Protein AF-A0A3S0VYT3-F1 (afdb_mono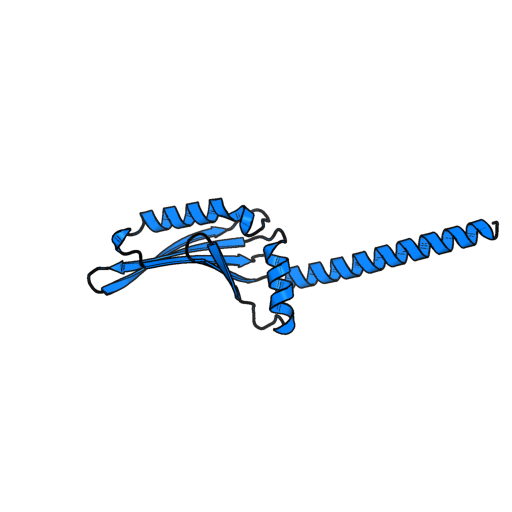mer_lite)

Radius of gyration: 22.94 Å; chains: 1; bounding box: 62×28×70 Å

Secondary structure (DSSP, 8-state):
--HHHHHHHHHHHHHHHHHHHHHHHHHHHHHHHHHHHTT-EEEEEEETTEEEEEEE--TTS-GGGHHHHHHHHHHS-B-EEEEEEEEEE-TTS-EEEEEEEEE-SS-B-TGGGHHHHHHHHHHHHHTS-GGGEEEEEEEEEE--

Sequence (144 aa):
MNRTQKRQQGAVEKRRRKLGANRKAYDAYRERAELWSRGAVLTLRHLGDELDGDWEFGAHVPTHKHEDIAAFATHAPLRWHVTAYCACKADDGTRYIAEQSAECGQAATPNELTDLRNELMQRAHNDVNVRHIWDEYYVMRVMK

Organism: NCBI:txid447567

Foldseek 3Di:
DDPVVVVVVVVVVVVVVVVVVVVVVVVVVLVVLLVFLAFKKWKWFDPDPDIDIDIDTDPVDDPVCRVVSVVCLQPWFFKKKKKKWFWFADPVRDTDIFIFIDTDPTGDHPVVCVVVRVVRNVVSCVVDDPVRGDTIMMMITGHD

Structure (mmCIF, N/CA/C/O backbone):
data_AF-A0A3S0VYT3-F1
#
_entry.id   AF-A0A3S0VYT3-F1
#
loop_
_atom_site.group_PDB
_atom_site.id
_atom_site.type_symbol
_atom_site.label_atom_id
_atom_site.label_alt_id
_atom_site.label_comp_id
_atom_site.label_asym_id
_atom_site.label_entity_id
_atom_site.label_seq_id
_atom_site.pdbx_PDB_ins_code
_atom_site.Cartn_x
_atom_site.Cartn_y
_atom_site.Cartn_z
_atom_site.occupancy
_atom_site.B_iso_or_equiv
_atom_site.auth_seq_id
_atom_site.auth_comp_id
_atom_site.auth_asym_id
_atom_site.auth_atom_id
_atom_site.pdbx_PDB_model_num
ATOM 1 N N . MET A 1 1 ? 38.650 11.852 -44.966 1.00 56.78 1 MET A N 1
ATOM 2 C CA . MET A 1 1 ? 38.262 11.499 -43.578 1.00 56.78 1 MET A CA 1
ATOM 3 C C . MET A 1 1 ? 39.365 10.646 -42.963 1.00 56.78 1 MET A C 1
ATOM 5 O O . MET A 1 1 ? 39.644 9.573 -43.489 1.00 56.78 1 MET A O 1
ATOM 9 N N . ASN A 1 2 ? 40.057 11.144 -41.935 1.00 70.44 2 ASN A N 1
ATOM 10 C CA . ASN A 1 2 ? 41.299 10.533 -41.448 1.00 70.44 2 ASN A CA 1
ATOM 11 C C . ASN A 1 2 ? 41.017 9.263 -40.607 1.00 70.44 2 ASN A C 1
ATOM 13 O O . ASN A 1 2 ? 40.014 9.203 -39.890 1.00 70.44 2 ASN A O 1
ATOM 17 N N . ARG A 1 3 ? 41.879 8.234 -40.679 1.00 64.19 3 ARG A N 1
ATOM 18 C CA . ARG A 1 3 ? 41.679 6.919 -40.012 1.00 64.19 3 ARG A CA 1
ATOM 19 C C . ARG A 1 3 ? 41.439 7.052 -38.502 1.00 64.19 3 ARG A C 1
ATOM 21 O O . ARG A 1 3 ? 40.650 6.300 -37.928 1.00 64.19 3 ARG A O 1
ATOM 28 N N . THR A 1 4 ? 42.072 8.038 -37.876 1.00 59.91 4 THR A N 1
ATOM 29 C CA . THR A 1 4 ? 41.962 8.350 -36.445 1.00 59.91 4 THR A CA 1
ATOM 30 C C . THR A 1 4 ? 40.575 8.887 -36.072 1.00 59.91 4 THR A C 1
ATOM 32 O O . THR A 1 4 ? 40.013 8.479 -35.058 1.00 59.91 4 THR A O 1
ATOM 35 N N . GLN A 1 5 ? 39.964 9.708 -36.935 1.00 59.75 5 GLN A N 1
ATOM 36 C CA . GLN A 1 5 ? 38.611 10.250 -36.738 1.00 59.75 5 GLN A CA 1
ATOM 37 C C . GLN A 1 5 ? 37.535 9.160 -36.881 1.00 59.75 5 GLN A C 1
ATOM 39 O O . GLN A 1 5 ? 36.617 9.102 -36.066 1.00 59.75 5 GLN A O 1
ATOM 44 N N . LYS A 1 6 ? 37.684 8.227 -37.838 1.00 66.69 6 LYS A N 1
ATOM 45 C CA . LYS A 1 6 ? 36.787 7.057 -37.971 1.00 66.69 6 LYS A CA 1
ATOM 46 C C . LYS A 1 6 ? 36.827 6.139 -36.742 1.00 66.69 6 LYS A C 1
ATOM 48 O O . LYS A 1 6 ? 35.789 5.647 -36.308 1.00 66.69 6 LYS A O 1
ATOM 53 N N . ARG A 1 7 ? 38.011 5.919 -36.154 1.00 61.50 7 ARG A N 1
ATOM 54 C CA . ARG A 1 7 ? 38.156 5.116 -34.923 1.00 61.50 7 ARG A CA 1
ATOM 55 C C . ARG A 1 7 ? 37.530 5.798 -33.705 1.00 61.50 7 ARG A C 1
ATOM 57 O O . ARG A 1 7 ? 36.862 5.125 -32.924 1.00 61.50 7 ARG A O 1
ATOM 64 N N . GLN A 1 8 ? 37.699 7.113 -33.560 1.00 56.69 8 GLN A N 1
ATOM 65 C CA . GLN A 1 8 ? 37.073 7.872 -32.473 1.00 56.69 8 GLN A CA 1
ATOM 66 C C . GLN A 1 8 ? 35.542 7.899 -32.593 1.00 56.69 8 GLN A C 1
ATOM 68 O O . GLN A 1 8 ? 34.860 7.636 -31.606 1.00 56.69 8 GLN A O 1
ATOM 73 N N . GLN A 1 9 ? 34.993 8.109 -33.794 1.00 64.81 9 GLN A N 1
ATOM 74 C CA . GLN A 1 9 ? 33.543 8.050 -34.021 1.00 64.81 9 GLN A CA 1
ATOM 75 C C . GLN A 1 9 ? 32.965 6.663 -33.711 1.00 64.81 9 GLN A C 1
ATOM 77 O O . GLN A 1 9 ? 31.997 6.565 -32.961 1.00 64.81 9 GLN A O 1
ATOM 82 N N . GLY A 1 10 ? 33.615 5.583 -34.161 1.00 65.62 10 GLY A N 1
ATOM 83 C CA . GLY A 1 10 ? 33.179 4.219 -33.842 1.00 65.62 10 GLY A CA 1
ATOM 84 C C . GLY A 1 10 ? 33.240 3.883 -32.343 1.00 65.62 10 GLY A C 1
ATOM 85 O O . GLY A 1 10 ? 32.403 3.134 -31.841 1.00 65.62 10 GLY A O 1
ATOM 86 N N . ALA A 1 11 ? 34.193 4.448 -31.595 1.00 64.69 11 ALA A N 1
ATOM 87 C CA . ALA A 1 11 ? 34.266 4.284 -30.141 1.00 64.69 11 ALA A CA 1
ATOM 88 C C . ALA A 1 11 ? 33.151 5.054 -29.410 1.00 64.69 11 ALA A C 1
ATOM 90 O O . ALA A 1 11 ? 32.554 4.528 -28.467 1.00 64.69 11 ALA A O 1
ATOM 91 N N . VAL A 1 12 ? 32.834 6.270 -29.863 1.00 64.75 12 VAL A N 1
ATOM 92 C CA . VAL A 1 12 ? 31.735 7.087 -29.324 1.00 64.75 12 VAL A CA 1
ATOM 93 C C . VAL A 1 12 ? 30.378 6.449 -29.627 1.00 64.75 12 VAL A C 1
ATOM 95 O O . VAL A 1 12 ? 29.543 6.351 -28.730 1.00 64.75 12 VAL A O 1
ATOM 98 N N . GLU A 1 13 ? 30.166 5.934 -30.838 1.00 66.06 13 GLU A N 1
ATOM 99 C CA . GLU A 1 13 ? 28.951 5.197 -31.200 1.00 66.06 13 GLU A CA 1
ATOM 100 C C . GLU A 1 13 ? 28.789 3.911 -30.388 1.00 66.06 13 GLU A C 1
ATOM 102 O O . GLU A 1 13 ? 27.696 3.638 -29.898 1.00 66.06 13 GLU A O 1
ATOM 107 N N . LYS A 1 14 ? 29.865 3.144 -30.165 1.00 67.25 14 LYS A N 1
ATOM 108 C CA . LYS A 1 14 ? 29.826 1.960 -29.289 1.00 67.25 14 LYS A CA 1
ATOM 109 C C . LYS A 1 14 ? 29.491 2.326 -27.841 1.00 67.25 14 LYS A C 1
ATOM 111 O O . LYS A 1 14 ? 28.680 1.637 -27.226 1.00 67.25 14 LYS A O 1
ATOM 116 N N . ARG A 1 15 ? 30.054 3.415 -27.300 1.00 56.69 15 ARG A N 1
ATOM 117 C CA . ARG A 1 15 ? 29.712 3.914 -25.953 1.00 56.69 15 ARG A CA 1
ATOM 118 C C . ARG A 1 15 ? 28.258 4.381 -25.873 1.00 56.69 15 ARG A C 1
ATOM 120 O O . ARG A 1 15 ? 27.565 3.991 -24.940 1.00 56.69 15 ARG A O 1
ATOM 127 N N . ARG A 1 16 ? 27.766 5.127 -26.868 1.00 57.62 16 ARG A N 1
ATOM 128 C CA . ARG A 1 16 ? 26.354 5.543 -26.959 1.00 57.62 16 ARG A CA 1
ATOM 129 C C . ARG A 1 16 ? 25.407 4.353 -27.100 1.00 57.62 16 ARG A C 1
ATOM 131 O O . ARG A 1 16 ? 24.384 4.335 -26.434 1.00 57.62 16 ARG A O 1
ATOM 138 N N . ARG A 1 17 ? 25.762 3.334 -27.890 1.00 59.91 17 ARG A N 1
ATOM 139 C CA . ARG A 1 17 ? 24.994 2.082 -27.996 1.00 59.91 17 ARG A CA 1
ATOM 140 C C . ARG A 1 17 ? 24.992 1.298 -26.689 1.00 59.91 17 ARG A C 1
ATOM 142 O O . ARG A 1 17 ? 23.945 0.790 -26.323 1.00 59.91 17 ARG A O 1
ATOM 149 N N . LYS A 1 18 ? 26.112 1.230 -25.960 1.00 58.12 18 LYS A N 1
ATOM 150 C CA . LYS A 1 18 ? 26.184 0.555 -24.652 1.00 58.12 18 LYS A CA 1
ATOM 151 C C . LYS A 1 18 ? 25.362 1.290 -23.587 1.00 58.12 18 LYS A C 1
ATOM 153 O O . LYS A 1 18 ? 24.603 0.651 -22.872 1.00 58.12 18 LYS A O 1
ATOM 158 N N . LEU A 1 19 ? 25.458 2.620 -23.524 1.00 53.91 19 LEU A N 1
ATOM 159 C CA . LEU A 1 19 ? 24.647 3.455 -22.626 1.00 53.91 19 LEU A CA 1
ATOM 160 C C . LEU A 1 19 ? 23.158 3.406 -22.993 1.00 53.91 19 LEU A C 1
ATOM 162 O O . LEU A 1 19 ? 22.316 3.267 -22.114 1.00 53.91 19 LEU A O 1
ATOM 166 N N . GLY A 1 20 ? 22.834 3.451 -24.286 1.00 60.12 20 GLY A N 1
ATOM 167 C CA . GLY A 1 20 ? 21.470 3.317 -24.793 1.00 60.12 20 GLY A CA 1
ATOM 168 C C . GLY A 1 20 ? 20.884 1.920 -24.585 1.00 60.12 20 GLY A C 1
ATOM 169 O O . GLY A 1 20 ? 19.709 1.809 -24.272 1.00 60.12 20 GLY A O 1
ATOM 170 N N . ALA A 1 21 ? 21.689 0.860 -24.692 1.00 62.47 21 ALA A N 1
ATOM 171 C CA . ALA A 1 21 ? 21.269 -0.507 -24.387 1.00 62.47 21 ALA A CA 1
ATOM 172 C C . ALA A 1 21 ? 20.999 -0.693 -22.889 1.00 62.47 21 ALA A C 1
ATOM 174 O O . ALA A 1 21 ? 20.012 -1.327 -22.533 1.00 62.47 21 ALA A O 1
ATOM 175 N N . ASN A 1 22 ? 21.822 -0.089 -22.025 1.00 72.12 22 ASN A N 1
ATOM 176 C CA . ASN A 1 22 ? 21.619 -0.138 -20.577 1.00 72.12 22 ASN A CA 1
ATOM 177 C C . ASN A 1 22 ? 20.393 0.682 -20.151 1.00 72.12 22 ASN A C 1
ATOM 179 O O . ASN A 1 22 ? 19.601 0.230 -19.334 1.00 72.12 22 ASN A O 1
ATOM 183 N N . ARG A 1 23 ? 20.188 1.850 -20.773 1.00 77.25 23 ARG A N 1
ATOM 184 C CA . ARG A 1 23 ? 18.987 2.665 -20.573 1.00 77.25 23 ARG A CA 1
ATOM 185 C C . ARG A 1 23 ? 17.732 1.957 -21.074 1.00 77.25 23 ARG A C 1
ATOM 187 O O . ARG A 1 23 ? 16.781 1.850 -20.327 1.00 77.25 23 ARG A O 1
ATOM 194 N N . LYS A 1 24 ? 17.753 1.384 -22.280 1.00 81.31 24 LYS A N 1
ATOM 195 C CA . LYS A 1 24 ? 16.619 0.625 -22.826 1.00 81.31 24 LYS A CA 1
ATOM 196 C C . LYS A 1 24 ? 16.275 -0.597 -21.970 1.00 81.31 24 LYS A C 1
ATOM 198 O O . LYS A 1 24 ? 15.104 -0.914 -21.813 1.00 81.31 24 LYS A O 1
ATOM 203 N N . ALA A 1 25 ? 17.282 -1.286 -21.430 1.00 80.75 25 ALA A N 1
ATOM 204 C CA . ALA A 1 25 ? 17.069 -2.402 -20.512 1.00 80.75 25 ALA A CA 1
ATOM 205 C C . ALA A 1 25 ? 16.462 -1.936 -19.180 1.00 80.75 25 ALA A C 1
ATOM 207 O O . ALA A 1 25 ? 15.540 -2.575 -18.684 1.00 80.75 25 ALA A O 1
ATOM 208 N N . TYR A 1 26 ? 16.939 -0.812 -18.641 1.00 82.06 26 TYR A N 1
ATOM 209 C CA . TYR A 1 26 ? 16.389 -0.205 -17.432 1.00 82.06 26 TYR A CA 1
ATOM 210 C C . TYR A 1 26 ? 14.957 0.303 -17.634 1.00 82.06 26 TYR A C 1
ATOM 212 O O . TYR A 1 26 ? 14.094 0.024 -16.812 1.00 82.06 26 TYR A O 1
ATOM 220 N N . ASP A 1 27 ? 14.680 0.975 -18.749 1.00 86.94 27 ASP A N 1
ATOM 221 C CA . ASP A 1 27 ? 13.344 1.459 -19.099 1.00 86.94 27 ASP A CA 1
ATOM 222 C C . ASP A 1 27 ? 12.373 0.276 -19.251 1.00 86.94 27 ASP A C 1
ATOM 224 O O . ASP A 1 27 ? 11.281 0.300 -18.695 1.00 86.94 27 ASP A O 1
ATOM 228 N N . ALA A 1 28 ? 12.800 -0.809 -19.911 1.00 86.75 28 ALA A N 1
ATOM 229 C CA . ALA A 1 28 ? 12.001 -2.028 -20.034 1.00 86.75 28 ALA A CA 1
ATOM 230 C C . ALA A 1 28 ? 11.790 -2.750 -18.691 1.00 86.75 28 ALA A C 1
ATOM 232 O O . ALA A 1 28 ? 10.754 -3.382 -18.490 1.00 86.75 28 ALA A O 1
ATOM 233 N N . TYR A 1 29 ? 12.768 -2.694 -17.782 1.00 87.00 29 TYR A N 1
ATOM 234 C CA . TYR A 1 29 ? 12.605 -3.181 -16.413 1.00 87.00 29 TYR A CA 1
ATOM 235 C C . TYR A 1 29 ? 11.566 -2.344 -15.668 1.00 87.00 29 TYR A C 1
ATOM 237 O O . TYR A 1 29 ? 10.617 -2.902 -15.129 1.00 87.00 29 TYR A O 1
ATOM 245 N N . ARG A 1 30 ? 11.715 -1.017 -15.699 1.00 88.81 30 ARG A N 1
ATOM 246 C CA . ARG A 1 30 ? 10.817 -0.071 -15.042 1.00 88.81 30 ARG A CA 1
ATOM 247 C C . ARG A 1 30 ? 9.382 -0.231 -15.534 1.00 88.81 30 ARG A C 1
ATOM 249 O O . ARG A 1 30 ? 8.488 -0.360 -14.714 1.00 88.81 30 ARG A O 1
ATOM 256 N N . GLU A 1 31 ? 9.169 -0.293 -16.845 1.00 91.31 31 GLU A N 1
ATOM 257 C CA . GLU A 1 31 ? 7.838 -0.463 -17.442 1.00 91.31 31 GLU A CA 1
ATOM 258 C C . GLU A 1 31 ? 7.162 -1.762 -16.975 1.00 91.31 31 GLU A C 1
ATOM 260 O O . GLU A 1 31 ? 5.979 -1.775 -16.638 1.00 91.31 31 GLU A O 1
ATOM 265 N N . ARG A 1 32 ? 7.918 -2.866 -16.889 1.00 91.75 32 ARG A N 1
ATOM 266 C CA . ARG A 1 32 ? 7.394 -4.130 -16.343 1.00 91.75 32 ARG A CA 1
ATOM 267 C C . ARG A 1 32 ? 7.136 -4.047 -14.848 1.00 91.75 32 ARG A C 1
ATOM 269 O O . ARG A 1 32 ? 6.149 -4.608 -14.388 1.00 91.75 32 ARG A O 1
ATOM 276 N N . ALA A 1 33 ? 8.014 -3.383 -14.105 1.00 91.75 33 ALA A N 1
ATOM 277 C CA . ALA A 1 33 ? 7.867 -3.235 -12.670 1.00 91.75 33 ALA A CA 1
ATOM 278 C C . ALA A 1 33 ? 6.644 -2.378 -12.320 1.00 91.75 33 ALA A C 1
ATOM 280 O O . ALA A 1 33 ? 5.886 -2.758 -11.439 1.00 91.75 33 ALA A O 1
ATOM 281 N N . GLU A 1 34 ? 6.392 -1.301 -13.069 1.00 93.12 34 GLU A N 1
ATOM 282 C CA . GLU A 1 34 ? 5.169 -0.493 -12.978 1.00 93.12 34 GLU A CA 1
ATOM 283 C C . GLU A 1 34 ? 3.920 -1.303 -13.362 1.00 93.12 34 GLU A C 1
ATOM 285 O O . GLU A 1 34 ? 2.877 -1.200 -12.717 1.00 93.12 34 GLU A O 1
ATOM 290 N N . LEU A 1 35 ? 4.011 -2.149 -14.393 1.00 93.62 35 LEU A N 1
ATOM 291 C CA . LEU A 1 35 ? 2.903 -3.021 -14.783 1.00 93.62 35 LEU A CA 1
ATOM 292 C C . LEU A 1 35 ? 2.567 -4.046 -13.691 1.00 93.62 35 LEU A C 1
ATOM 294 O O . LEU A 1 35 ? 1.392 -4.252 -13.400 1.00 93.62 35 LEU A O 1
ATOM 298 N N . TRP A 1 36 ? 3.578 -4.698 -13.117 1.00 94.88 36 TRP A N 1
ATOM 299 C CA . TRP A 1 36 ? 3.403 -5.739 -12.101 1.00 94.88 36 TRP A CA 1
ATOM 300 C C . TRP A 1 36 ? 3.119 -5.187 -10.706 1.00 94.88 36 TRP A C 1
ATOM 302 O O . TRP A 1 36 ? 2.488 -5.876 -9.910 1.00 94.88 36 TRP A O 1
ATOM 312 N N . SER A 1 37 ? 3.545 -3.959 -10.402 1.00 94.75 37 SER A N 1
ATOM 313 C CA . SER A 1 37 ? 3.171 -3.298 -9.152 1.00 94.75 37 SER A CA 1
ATOM 314 C C . SER A 1 37 ? 1.706 -2.880 -9.155 1.00 94.75 37 SER A C 1
ATOM 316 O O . SER A 1 37 ? 1.121 -2.720 -8.092 1.00 94.75 37 SER A O 1
ATOM 318 N N . ARG A 1 38 ? 1.075 -2.726 -10.323 1.00 94.62 38 ARG A N 1
ATOM 319 C CA . ARG A 1 38 ? -0.323 -2.313 -10.421 1.00 94.62 38 ARG A CA 1
ATOM 320 C C . ARG A 1 38 ? -1.259 -3.278 -9.690 1.00 94.62 38 ARG A C 1
ATOM 322 O O . ARG A 1 38 ? -1.371 -4.451 -10.039 1.00 94.62 38 ARG A O 1
ATOM 329 N N . GLY A 1 39 ? -2.002 -2.750 -8.722 1.00 94.62 39 GLY A N 1
ATOM 330 C CA . GLY A 1 39 ? -2.904 -3.528 -7.879 1.00 94.62 39 GLY A CA 1
ATOM 331 C C . GLY A 1 39 ? -2.203 -4.337 -6.789 1.00 94.62 39 GLY A C 1
ATOM 332 O O . GLY A 1 39 ? -2.907 -4.990 -6.021 1.00 94.62 39 GLY A O 1
ATOM 333 N N . ALA A 1 40 ? -0.869 -4.285 -6.694 1.00 96.81 40 ALA A N 1
ATOM 334 C CA . ALA A 1 40 ? -0.147 -4.822 -5.551 1.00 96.81 40 ALA A CA 1
ATOM 335 C C . ALA A 1 40 ? -0.575 -4.084 -4.279 1.00 96.81 40 ALA A C 1
ATOM 337 O O . ALA A 1 40 ? -0.906 -2.890 -4.308 1.00 96.81 40 ALA A O 1
ATOM 338 N N . VAL A 1 41 ? -0.599 -4.824 -3.180 1.00 97.88 41 VAL A N 1
ATOM 339 C CA . VAL A 1 41 ? -1.074 -4.354 -1.886 1.00 97.88 41 VAL A CA 1
ATOM 340 C C . VAL A 1 41 ? 0.070 -4.446 -0.892 1.00 97.88 41 VAL A C 1
ATOM 342 O O . VAL A 1 41 ? 0.693 -5.491 -0.764 1.00 97.88 41 VAL A O 1
ATOM 345 N N . LEU A 1 42 ? 0.329 -3.342 -0.207 1.00 97.06 42 LEU A N 1
ATOM 346 C CA . LEU A 1 42 ? 1.240 -3.248 0.919 1.00 97.06 42 LEU A CA 1
ATOM 347 C C . LEU A 1 42 ? 0.404 -3.092 2.190 1.00 97.06 42 LEU A C 1
ATOM 349 O O . LEU A 1 42 ? -0.282 -2.080 2.362 1.00 97.06 42 LEU A O 1
ATOM 353 N N . THR A 1 43 ? 0.448 -4.091 3.061 1.00 97.31 43 THR A N 1
ATOM 354 C CA . THR A 1 43 ? -0.181 -4.054 4.381 1.00 97.31 43 THR A CA 1
ATOM 355 C C . THR A 1 43 ? 0.861 -3.622 5.398 1.00 97.31 43 THR A C 1
ATOM 357 O O . THR A 1 43 ? 1.887 -4.276 5.521 1.00 97.31 43 THR A O 1
ATOM 360 N N . LEU A 1 44 ? 0.608 -2.530 6.118 1.00 95.06 44 LEU A N 1
ATOM 361 C CA . LEU A 1 44 ? 1.533 -1.976 7.106 1.00 95.06 44 LEU A CA 1
ATOM 362 C C . LEU A 1 44 ? 0.958 -2.111 8.512 1.00 95.06 44 LEU A C 1
ATOM 364 O O . LEU A 1 44 ? -0.204 -1.760 8.734 1.00 95.06 44 LEU A O 1
ATOM 368 N N . ARG A 1 45 ? 1.775 -2.562 9.464 1.00 92.88 45 ARG A N 1
ATOM 369 C CA . ARG A 1 45 ? 1.417 -2.680 10.884 1.00 92.88 45 ARG A CA 1
ATOM 370 C C . ARG A 1 45 ? 2.505 -2.084 11.758 1.00 92.88 45 ARG A C 1
ATOM 372 O O . ARG A 1 45 ? 3.688 -2.223 11.459 1.00 92.88 45 ARG A O 1
ATOM 379 N N . HIS A 1 46 ? 2.110 -1.446 12.853 1.00 84.56 46 HIS A N 1
ATOM 380 C CA . HIS A 1 46 ? 3.073 -1.014 13.858 1.00 84.56 46 HIS A CA 1
ATOM 381 C C . HIS A 1 46 ? 3.510 -2.211 14.710 1.00 84.56 46 HIS A C 1
ATOM 383 O O . HIS A 1 46 ? 2.687 -2.884 15.330 1.00 84.56 46 HIS A O 1
ATOM 389 N N . LEU A 1 47 ? 4.816 -2.457 14.754 1.00 80.62 47 LEU A N 1
ATOM 390 C CA . LEU A 1 47 ? 5.471 -3.400 15.653 1.00 80.62 47 LEU A CA 1
ATOM 391 C C . LEU A 1 47 ? 6.388 -2.599 16.581 1.00 80.62 47 LEU A C 1
ATOM 393 O O . LEU A 1 47 ? 7.576 -2.412 16.324 1.00 80.62 47 LEU A O 1
ATOM 397 N N . GLY A 1 48 ? 5.805 -2.083 17.664 1.00 78.38 48 GLY A N 1
ATOM 398 C CA . GLY A 1 48 ? 6.483 -1.126 18.537 1.00 78.38 48 GLY A CA 1
ATOM 399 C C . GLY A 1 48 ? 6.697 0.206 17.817 1.00 78.38 48 GLY A C 1
ATOM 400 O O . GLY A 1 48 ? 5.732 0.809 17.351 1.00 78.38 48 GLY A O 1
ATOM 401 N N . ASP A 1 49 ? 7.955 0.636 17.716 1.00 75.19 49 ASP A N 1
ATOM 402 C CA . ASP A 1 49 ? 8.335 1.891 17.053 1.00 75.19 49 ASP A CA 1
ATOM 403 C C . ASP A 1 49 ? 8.571 1.724 15.539 1.00 75.19 49 ASP A C 1
ATOM 405 O O . ASP A 1 49 ? 8.763 2.710 14.824 1.00 75.19 49 ASP A O 1
ATOM 409 N N . GLU A 1 50 ? 8.556 0.486 15.037 1.00 77.19 50 GLU A N 1
ATOM 410 C CA . GLU A 1 50 ? 8.788 0.174 13.627 1.00 77.19 50 GLU A CA 1
ATOM 411 C C . GLU A 1 50 ? 7.473 -0.090 12.888 1.00 77.19 50 GLU A C 1
ATOM 413 O O . GLU A 1 50 ? 6.493 -0.582 13.453 1.00 77.19 50 GLU A O 1
ATOM 418 N N . LEU A 1 51 ? 7.449 0.259 11.601 1.00 80.56 51 LEU A N 1
ATOM 419 C CA . LEU A 1 51 ? 6.344 -0.048 10.704 1.00 80.56 51 LEU A CA 1
ATOM 420 C C . LEU A 1 51 ? 6.777 -1.201 9.802 1.00 80.56 51 LEU A C 1
ATOM 422 O O . LEU A 1 51 ? 7.614 -1.012 8.919 1.00 80.56 51 LEU A O 1
ATOM 426 N N . ASP A 1 52 ? 6.212 -2.375 10.045 1.00 88.31 52 ASP A N 1
ATOM 427 C CA . ASP A 1 52 ? 6.474 -3.570 9.251 1.00 88.31 52 ASP A CA 1
ATOM 428 C C . ASP A 1 52 ? 5.464 -3.689 8.113 1.00 88.31 52 ASP A C 1
ATOM 430 O O . ASP A 1 52 ? 4.330 -3.209 8.224 1.00 88.31 52 ASP A O 1
ATOM 434 N N . GLY A 1 53 ? 5.901 -4.271 6.999 1.00 91.25 53 GLY A N 1
ATOM 435 C CA . GLY A 1 53 ? 5.190 -4.203 5.734 1.00 91.25 53 GLY A CA 1
ATOM 436 C C . GLY A 1 53 ? 5.202 -5.499 4.947 1.00 91.25 53 GLY A C 1
ATOM 437 O O . GLY A 1 53 ? 6.240 -5.909 4.434 1.00 91.25 53 GLY A O 1
ATOM 438 N N . ASP A 1 54 ? 4.014 -6.061 4.747 1.00 95.06 54 ASP A N 1
ATOM 439 C CA . ASP A 1 54 ? 3.803 -7.257 3.942 1.00 95.06 54 ASP A CA 1
ATOM 440 C C . ASP A 1 54 ? 3.243 -6.907 2.565 1.00 95.06 54 ASP A C 1
ATOM 442 O O . ASP A 1 54 ? 2.286 -6.138 2.430 1.00 95.06 54 ASP A O 1
ATOM 446 N N . TRP A 1 55 ? 3.826 -7.507 1.529 1.00 96.50 55 TRP A N 1
ATOM 447 C CA . TRP A 1 55 ? 3.414 -7.309 0.145 1.00 96.50 55 TRP A CA 1
ATOM 448 C C . TRP A 1 55 ? 2.605 -8.487 -0.394 1.00 96.50 55 TRP A C 1
ATOM 450 O O . TRP A 1 55 ? 3.035 -9.638 -0.351 1.00 96.50 55 TRP A O 1
ATOM 460 N N . GLU A 1 56 ? 1.481 -8.170 -1.025 1.00 97.31 56 GLU A N 1
ATOM 461 C CA . GLU A 1 56 ? 0.664 -9.103 -1.786 1.00 97.31 56 GLU A CA 1
ATOM 462 C C . GLU A 1 56 ? 0.606 -8.687 -3.257 1.00 97.31 56 GLU A C 1
ATOM 464 O O . GLU A 1 56 ? 0.395 -7.521 -3.607 1.00 97.31 56 GLU A O 1
ATOM 469 N N . PHE A 1 57 ? 0.753 -9.672 -4.141 1.00 96.06 57 PHE A N 1
ATOM 470 C CA . PHE A 1 57 ? 0.751 -9.474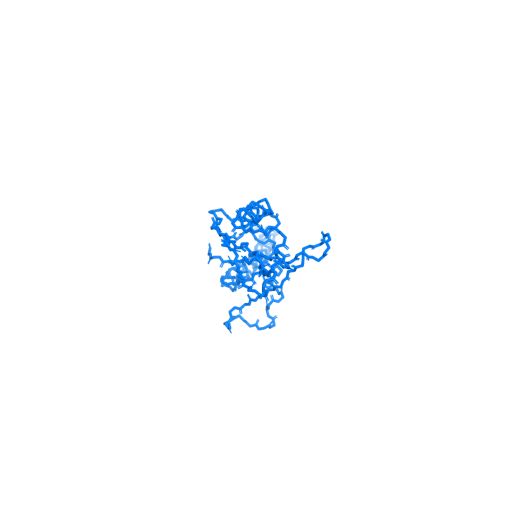 -5.585 1.00 96.06 57 PHE A CA 1
ATOM 471 C C . PHE A 1 57 ? -0.366 -10.273 -6.244 1.00 96.06 57 PHE A C 1
ATOM 473 O O . PHE A 1 57 ? -0.717 -11.373 -5.815 1.00 96.06 57 PHE A O 1
ATOM 480 N N . GLY A 1 58 ? -0.902 -9.746 -7.345 1.00 91.75 58 GLY A N 1
ATOM 481 C CA . GLY A 1 58 ? -1.861 -10.486 -8.158 1.00 91.75 58 GLY A CA 1
ATOM 482 C C . GLY A 1 58 ? -1.245 -11.762 -8.746 1.00 91.75 58 GLY A C 1
ATOM 483 O O . GLY A 1 58 ? -0.059 -11.803 -9.065 1.00 91.75 58 GLY A O 1
ATOM 484 N N . ALA A 1 59 ? -2.074 -12.781 -8.988 1.00 92.00 59 ALA A N 1
ATOM 485 C CA . ALA A 1 59 ? -1.639 -14.102 -9.468 1.00 92.00 59 ALA A CA 1
ATOM 486 C C . ALA A 1 59 ? -0.855 -14.097 -10.801 1.00 92.00 59 ALA A C 1
ATOM 488 O O . ALA A 1 59 ? -0.205 -15.078 -11.150 1.00 92.00 59 ALA A O 1
ATOM 489 N N . HIS A 1 60 ? -0.924 -13.004 -11.562 1.00 90.44 60 HIS A N 1
ATOM 490 C CA . HIS A 1 60 ? -0.208 -12.828 -12.824 1.00 90.44 60 HIS A CA 1
ATOM 491 C C . HIS A 1 60 ? 1.266 -12.420 -12.639 1.00 90.44 60 HIS A C 1
ATOM 493 O O . HIS A 1 60 ? 2.031 -12.474 -13.603 1.00 90.44 60 HIS A O 1
ATOM 499 N N . VAL A 1 61 ? 1.666 -11.995 -11.435 1.00 94.25 61 VAL A N 1
ATOM 500 C CA . VAL A 1 61 ? 3.048 -11.622 -11.119 1.00 94.25 61 VAL A CA 1
ATOM 501 C C . VAL A 1 61 ? 3.820 -12.882 -10.715 1.00 94.25 61 VAL A C 1
ATOM 503 O O . VAL A 1 61 ? 3.442 -13.537 -9.740 1.00 94.25 61 VAL A O 1
ATOM 506 N N . PRO A 1 62 ? 4.911 -13.239 -11.416 1.00 94.00 62 PRO A N 1
ATOM 507 C CA . PRO A 1 62 ? 5.699 -14.418 -11.068 1.00 94.00 62 PRO A CA 1
ATOM 508 C C . PRO A 1 62 ? 6.266 -14.336 -9.644 1.00 94.00 62 PRO A C 1
ATOM 510 O O . PRO A 1 62 ? 6.877 -13.333 -9.290 1.00 94.00 62 PRO A O 1
ATOM 513 N N . THR A 1 63 ? 6.160 -15.412 -8.857 1.00 94.69 63 THR A N 1
ATOM 514 C CA . THR A 1 63 ? 6.620 -15.441 -7.451 1.00 94.69 63 THR A CA 1
ATOM 515 C C . THR A 1 63 ? 8.092 -15.062 -7.286 1.00 94.69 63 THR A C 1
ATOM 517 O O . THR A 1 63 ? 8.440 -14.283 -6.410 1.00 94.69 63 THR A O 1
ATOM 520 N N . HIS A 1 64 ? 8.963 -15.514 -8.194 1.00 93.56 64 HIS A N 1
ATOM 521 C CA . HIS A 1 64 ? 10.392 -15.164 -8.193 1.00 93.56 64 HIS A CA 1
ATOM 522 C C . HIS A 1 64 ? 10.680 -13.678 -8.498 1.00 93.56 64 HIS A C 1
ATOM 524 O O . HIS A 1 64 ? 11.840 -13.281 -8.562 1.00 93.56 64 HIS A O 1
ATOM 530 N N . LYS A 1 65 ? 9.641 -12.875 -8.761 1.00 93.25 65 LYS A N 1
ATOM 531 C CA . LYS A 1 65 ? 9.706 -11.426 -8.974 1.00 93.25 65 LYS A CA 1
ATOM 532 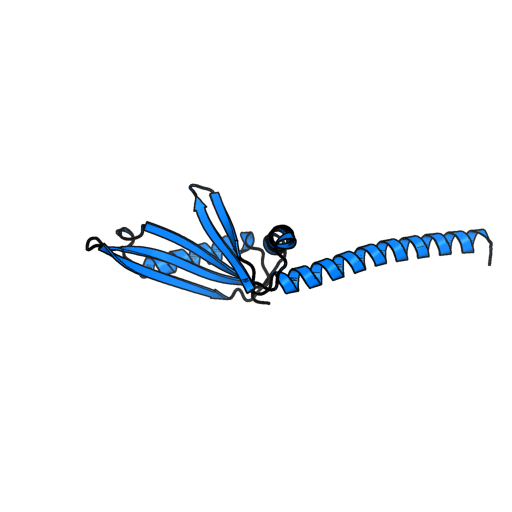C C . LYS A 1 65 ? 9.060 -10.617 -7.860 1.00 93.25 65 LYS A C 1
ATOM 534 O O . LYS A 1 65 ? 9.185 -9.402 -7.893 1.00 93.25 65 LYS A O 1
ATOM 539 N N . HIS A 1 66 ? 8.410 -11.247 -6.883 1.00 94.00 66 HIS A N 1
ATOM 540 C CA . HIS A 1 66 ? 7.715 -10.534 -5.807 1.00 94.00 66 HIS A CA 1
ATOM 541 C C . HIS A 1 66 ? 8.657 -9.608 -5.033 1.00 94.00 66 HIS A C 1
ATOM 543 O O . HIS A 1 66 ? 8.341 -8.436 -4.873 1.00 94.00 66 HIS A O 1
ATOM 549 N N . GLU A 1 67 ? 9.847 -10.083 -4.667 1.00 93.12 67 GLU A N 1
ATOM 550 C CA . GLU A 1 67 ? 10.846 -9.279 -3.946 1.00 93.12 67 GLU A CA 1
ATOM 551 C C . GLU A 1 67 ? 11.359 -8.089 -4.780 1.00 93.12 67 GLU A C 1
ATOM 553 O O . GLU A 1 67 ? 11.356 -6.954 -4.306 1.00 93.12 67 GLU A O 1
ATOM 558 N N . ASP A 1 68 ? 11.702 -8.317 -6.056 1.00 92.19 68 ASP A N 1
ATOM 559 C CA . ASP A 1 68 ? 12.134 -7.257 -6.982 1.00 92.19 68 ASP A CA 1
ATOM 560 C C . ASP A 1 68 ? 11.060 -6.158 -7.120 1.00 92.19 68 ASP A C 1
ATOM 562 O O . ASP A 1 68 ? 11.366 -4.962 -7.144 1.00 92.19 68 ASP A O 1
ATOM 566 N N . ILE A 1 69 ? 9.788 -6.559 -7.232 1.00 93.94 69 ILE A N 1
ATOM 567 C CA . ILE A 1 69 ? 8.670 -5.629 -7.424 1.00 93.94 69 ILE A CA 1
ATOM 568 C C . ILE A 1 69 ? 8.295 -4.920 -6.124 1.00 93.94 69 ILE A C 1
ATOM 570 O O . ILE A 1 69 ? 8.029 -3.720 -6.173 1.00 93.94 69 ILE A O 1
ATOM 574 N N . ALA A 1 70 ? 8.347 -5.601 -4.977 1.00 94.25 70 ALA A N 1
ATOM 575 C CA . ALA A 1 70 ? 8.202 -4.981 -3.660 1.00 94.25 70 ALA A CA 1
ATOM 576 C C . ALA A 1 70 ? 9.251 -3.880 -3.463 1.00 94.25 70 ALA A C 1
ATOM 578 O O . ALA A 1 70 ? 8.906 -2.739 -3.143 1.00 94.25 70 ALA A O 1
ATOM 579 N N . ALA A 1 71 ? 10.523 -4.188 -3.735 1.00 92.75 71 ALA A N 1
ATOM 580 C CA . ALA A 1 71 ? 11.619 -3.231 -3.625 1.00 92.75 71 ALA A CA 1
ATOM 581 C C . ALA A 1 71 ? 11.421 -2.041 -4.575 1.00 92.75 71 ALA A C 1
ATOM 583 O O . ALA A 1 71 ? 11.566 -0.886 -4.173 1.00 92.75 71 ALA A O 1
ATOM 584 N N . PHE A 1 72 ? 11.027 -2.300 -5.826 1.00 93.56 72 PHE A N 1
ATOM 585 C CA . PHE A 1 72 ? 10.703 -1.231 -6.769 1.00 93.56 72 PHE A CA 1
ATOM 586 C C . PHE A 1 72 ? 9.566 -0.341 -6.253 1.00 93.56 72 PHE A C 1
ATOM 588 O O . PHE A 1 72 ? 9.738 0.872 -6.171 1.00 93.56 72 PHE A O 1
ATOM 595 N N . ALA A 1 73 ? 8.422 -0.920 -5.888 1.00 93.62 73 ALA A N 1
ATOM 596 C CA . ALA A 1 73 ? 7.232 -0.172 -5.493 1.00 93.62 73 ALA A CA 1
ATOM 597 C C . ALA A 1 73 ? 7.401 0.577 -4.159 1.00 93.62 73 ALA A C 1
ATOM 599 O O . ALA A 1 73 ? 6.753 1.597 -3.942 1.00 93.62 73 ALA A O 1
ATOM 600 N N . THR A 1 74 ? 8.319 0.128 -3.301 1.00 92.81 74 THR A N 1
ATOM 601 C CA . THR A 1 74 ? 8.683 0.816 -2.051 1.00 92.81 74 THR A CA 1
ATOM 602 C C . THR A 1 74 ? 9.488 2.098 -2.296 1.00 92.81 74 THR A C 1
ATOM 604 O O . THR A 1 74 ? 9.437 3.029 -1.494 1.00 92.81 74 THR A O 1
ATOM 607 N N . HIS A 1 75 ? 10.218 2.187 -3.411 1.00 92.00 75 HIS A N 1
ATOM 608 C CA . HIS A 1 75 ? 11.111 3.318 -3.698 1.00 92.00 75 HIS A CA 1
ATOM 609 C C . HIS A 1 75 ? 10.697 4.154 -4.911 1.00 92.00 75 HIS A C 1
ATOM 611 O O . HIS A 1 75 ? 11.204 5.259 -5.102 1.00 92.00 75 HIS A O 1
ATOM 617 N N . ALA A 1 76 ? 9.797 3.643 -5.747 1.00 90.81 76 ALA A N 1
ATOM 618 C CA . ALA A 1 76 ? 9.281 4.358 -6.897 1.00 90.81 76 ALA A CA 1
ATOM 619 C C . ALA A 1 76 ? 8.089 5.243 -6.497 1.00 90.81 76 ALA A C 1
ATOM 621 O O . ALA A 1 76 ? 7.222 4.800 -5.741 1.00 90.81 76 ALA A O 1
ATOM 622 N N . PRO A 1 77 ? 7.990 6.470 -7.036 1.00 93.75 77 PRO A N 1
ATOM 623 C CA . PRO A 1 77 ? 6.793 7.275 -6.872 1.00 93.75 77 PRO A CA 1
ATOM 624 C C . PRO A 1 77 ? 5.652 6.640 -7.675 1.00 93.75 77 PRO A C 1
ATOM 626 O O . PRO A 1 77 ? 5.678 6.622 -8.908 1.00 93.75 77 PRO A O 1
ATOM 629 N N . LEU A 1 78 ? 4.647 6.125 -6.972 1.00 94.94 78 LEU A N 1
ATOM 630 C CA . LEU A 1 78 ? 3.458 5.482 -7.538 1.00 94.94 78 LEU A CA 1
ATOM 631 C C . LEU A 1 78 ? 2.196 6.163 -7.008 1.00 94.94 78 LEU A C 1
ATOM 633 O O . LEU A 1 78 ? 2.241 6.884 -6.015 1.00 94.94 78 LEU A O 1
ATOM 637 N N . ARG A 1 79 ? 1.055 5.961 -7.670 1.00 95.69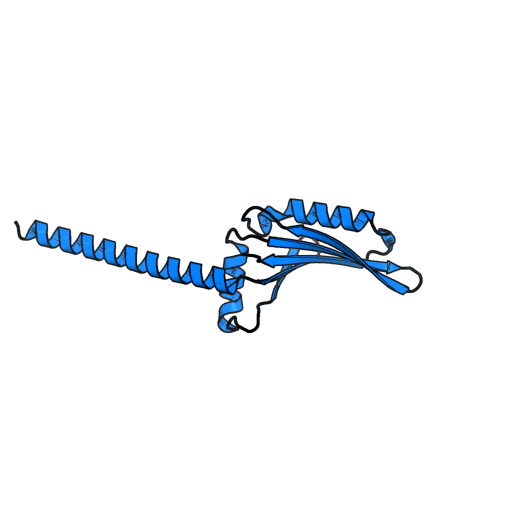 79 ARG A N 1
ATOM 638 C CA . ARG A 1 79 ? -0.238 6.390 -7.122 1.00 95.69 79 ARG A CA 1
ATOM 639 C C . ARG A 1 79 ? -0.803 5.319 -6.211 1.00 95.69 79 ARG A C 1
ATOM 641 O O . ARG A 1 79 ? -0.782 4.136 -6.559 1.00 95.69 79 ARG A O 1
ATOM 648 N N . TRP A 1 80 ? -1.369 5.753 -5.095 1.00 96.75 80 TRP A N 1
ATOM 649 C CA . TRP A 1 80 ? -1.817 4.865 -4.032 1.00 96.75 80 TRP A CA 1
ATOM 650 C C . TRP A 1 80 ? -3.252 5.150 -3.634 1.00 96.75 80 TRP A C 1
ATOM 652 O O . TRP A 1 80 ? -3.660 6.303 -3.533 1.00 96.75 80 TRP A O 1
ATOM 662 N N . HIS A 1 81 ? -3.988 4.092 -3.336 1.00 97.69 81 HIS A N 1
ATOM 663 C CA . HIS A 1 81 ? -5.181 4.156 -2.513 1.00 97.69 81 HIS A CA 1
ATOM 664 C C . HIS A 1 81 ? -4.816 3.644 -1.124 1.00 97.69 81 HIS A C 1
ATOM 666 O O . HIS A 1 81 ? -4.362 2.507 -0.984 1.00 97.69 81 HIS A O 1
ATOM 672 N N . VAL A 1 82 ? -4.968 4.497 -0.118 1.00 97.50 82 VAL A N 1
ATOM 673 C CA . VAL A 1 82 ? -4.614 4.205 1.270 1.00 97.50 82 VAL A CA 1
ATOM 674 C C . VAL A 1 82 ? -5.896 3.985 2.052 1.00 97.50 82 VAL A C 1
ATOM 676 O O . VAL A 1 82 ? -6.833 4.774 1.949 1.00 97.50 82 VAL A O 1
ATOM 679 N N . THR A 1 83 ? -5.943 2.921 2.840 1.00 98.19 83 THR A N 1
ATOM 680 C CA . THR A 1 83 ? -7.030 2.646 3.779 1.00 98.19 83 THR A CA 1
ATOM 681 C C . THR A 1 83 ? -6.434 2.369 5.149 1.00 98.19 83 THR A C 1
ATOM 683 O O . THR A 1 83 ? -5.550 1.525 5.277 1.00 98.19 83 THR A O 1
ATOM 686 N N . ALA A 1 84 ? -6.889 3.102 6.157 1.00 97.81 84 ALA A N 1
ATOM 687 C CA . ALA A 1 84 ? -6.549 2.886 7.554 1.00 97.81 84 ALA A CA 1
ATOM 688 C C . ALA A 1 84 ? -7.680 2.090 8.207 1.00 97.81 84 ALA A C 1
ATOM 690 O O . ALA A 1 84 ? -8.843 2.475 8.084 1.00 97.81 84 ALA A O 1
ATOM 691 N N . TYR A 1 85 ? -7.334 0.995 8.875 1.00 97.25 85 TYR A N 1
ATOM 692 C CA . TYR A 1 85 ? -8.273 0.114 9.554 1.00 97.25 85 TYR A CA 1
ATOM 693 C C . TYR A 1 85 ? -8.027 0.150 11.054 1.00 97.25 85 TYR A C 1
ATOM 695 O O . TYR A 1 85 ? -6.923 -0.126 11.523 1.00 97.25 85 TYR A O 1
ATOM 703 N N . CYS A 1 86 ? -9.092 0.423 11.796 1.00 96.38 86 CYS A N 1
ATOM 704 C CA . CYS A 1 86 ? -9.116 0.371 13.245 1.00 96.38 86 CYS A CA 1
ATOM 705 C C . CYS A 1 86 ? -10.014 -0.792 13.676 1.00 96.38 86 CYS A C 1
ATOM 707 O O . CYS A 1 86 ? -11.246 -0.716 13.601 1.00 96.38 86 CYS A O 1
ATOM 709 N N . ALA A 1 87 ? -9.399 -1.904 14.081 1.00 96.06 87 ALA A N 1
ATOM 710 C CA . ALA A 1 87 ? -10.126 -3.080 14.523 1.00 96.06 87 ALA A CA 1
ATOM 711 C C . ALA A 1 87 ? -10.468 -2.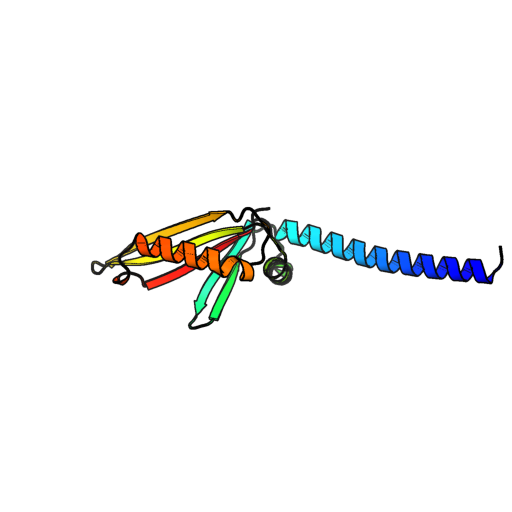950 16.009 1.00 96.06 87 ALA A C 1
ATOM 713 O O . ALA A 1 87 ? -9.602 -2.765 16.867 1.00 96.06 87 ALA A O 1
ATOM 714 N N . CYS A 1 88 ? -11.755 -3.087 16.310 1.00 97.00 88 CYS A N 1
ATOM 715 C CA . CYS A 1 88 ? -12.300 -2.897 17.641 1.00 97.00 88 CYS A CA 1
ATOM 716 C C . CYS A 1 88 ? -12.946 -4.177 18.180 1.00 97.00 88 CYS A C 1
ATOM 718 O O . CYS A 1 88 ? -13.513 -4.987 17.439 1.00 97.00 88 CYS A O 1
ATOM 720 N N . LYS A 1 89 ? -12.881 -4.339 19.499 1.00 97.31 89 LYS A N 1
ATOM 721 C CA . LYS A 1 89 ? -13.576 -5.365 20.266 1.00 97.31 89 LYS A CA 1
ATOM 722 C C . LYS A 1 89 ? -14.188 -4.710 21.502 1.00 97.31 89 LYS A C 1
ATOM 724 O O . LYS A 1 89 ? -13.465 -4.278 22.393 1.00 97.31 89 LYS A O 1
ATOM 729 N N . ALA A 1 90 ? -15.512 -4.623 21.530 1.00 95.06 90 ALA A N 1
ATOM 730 C CA . ALA A 1 90 ? -16.253 -4.082 22.661 1.00 95.06 90 ALA A CA 1
ATOM 731 C C . ALA A 1 90 ? -16.238 -5.039 23.868 1.00 95.06 90 ALA A C 1
ATOM 733 O O . ALA A 1 90 ? -15.924 -6.228 23.736 1.00 95.06 90 ALA A O 1
ATOM 734 N N . ASP A 1 91 ? -16.605 -4.516 25.040 1.00 94.19 91 ASP A N 1
ATOM 735 C CA . ASP A 1 91 ? -16.614 -5.256 26.313 1.00 94.19 91 ASP A CA 1
ATOM 736 C C . ASP A 1 91 ? -17.554 -6.477 26.297 1.00 94.19 91 ASP A C 1
ATOM 738 O O . ASP A 1 91 ? -17.305 -7.474 26.973 1.00 94.19 91 ASP A O 1
A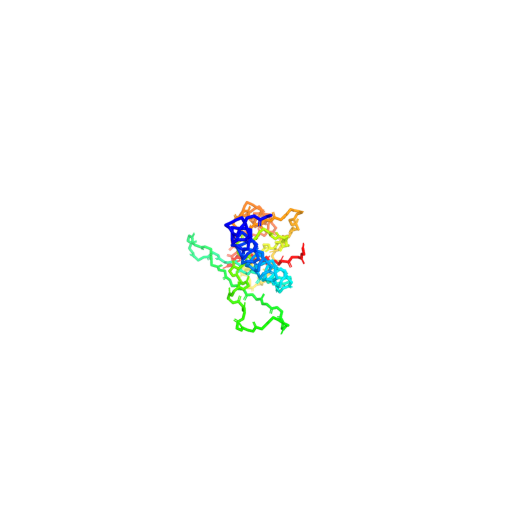TOM 742 N N . ASP A 1 92 ? -18.612 -6.431 25.483 1.00 94.69 92 ASP A N 1
ATOM 743 C CA . ASP A 1 92 ? -19.558 -7.532 25.254 1.00 94.69 92 ASP A CA 1
ATOM 744 C C . ASP A 1 92 ? -19.019 -8.616 24.295 1.00 94.69 92 ASP A C 1
ATOM 746 O O . ASP A 1 92 ? -19.676 -9.627 24.048 1.00 94.69 92 ASP A O 1
ATOM 750 N N . GLY A 1 93 ? -17.812 -8.421 23.755 1.00 93.06 93 GLY A N 1
ATOM 751 C CA . GLY A 1 93 ? -17.168 -9.302 22.787 1.00 93.06 93 GLY A CA 1
ATOM 752 C C . GLY A 1 93 ? -17.484 -8.988 21.323 1.00 93.06 93 GLY A C 1
ATOM 753 O O . GLY A 1 93 ? -16.891 -9.631 20.448 1.00 93.06 93 GLY A O 1
ATOM 754 N N . THR A 1 94 ? -18.350 -8.009 21.037 1.00 96.12 94 THR A N 1
ATOM 755 C CA . THR A 1 94 ? -18.697 -7.589 19.673 1.00 96.12 94 THR A CA 1
ATOM 756 C C . THR A 1 94 ? -17.464 -7.049 18.956 1.00 96.12 94 THR A C 1
ATOM 758 O O . THR A 1 94 ? -16.748 -6.191 19.472 1.00 96.12 94 THR A O 1
ATOM 761 N N . ARG A 1 95 ? -17.214 -7.545 17.740 1.00 96.56 95 ARG A N 1
ATOM 762 C CA . ARG A 1 95 ? -16.115 -7.086 16.881 1.00 96.56 95 ARG A CA 1
ATOM 763 C C . ARG A 1 95 ? -16.656 -6.213 15.765 1.00 96.56 95 ARG A C 1
ATOM 765 O O . ARG A 1 95 ? -17.628 -6.585 15.113 1.00 96.56 95 ARG A O 1
ATOM 772 N N . TYR A 1 96 ? -15.997 -5.092 15.528 1.00 95.56 96 TYR A N 1
ATOM 773 C CA . TYR A 1 96 ? -16.306 -4.188 14.428 1.00 95.56 96 TYR A CA 1
ATOM 774 C C . TYR A 1 96 ? -15.026 -3.500 13.955 1.00 95.56 96 TYR A C 1
ATOM 776 O O . TYR A 1 96 ? -13.999 -3.539 14.633 1.00 95.56 96 TYR A O 1
ATOM 784 N N . ILE A 1 97 ? -15.077 -2.917 12.764 1.00 96.31 97 ILE A N 1
ATOM 785 C CA . ILE A 1 97 ? -13.950 -2.227 12.145 1.00 96.31 97 ILE A CA 1
ATOM 786 C C . ILE A 1 97 ? -14.450 -0.860 11.701 1.00 96.31 97 ILE A C 1
ATOM 788 O O . ILE A 1 97 ? -15.497 -0.775 11.060 1.00 96.31 97 ILE A O 1
ATOM 792 N N . ALA A 1 98 ? -13.710 0.187 12.050 1.00 96.44 98 ALA A N 1
ATOM 793 C CA . ALA A 1 98 ? -13.827 1.471 11.375 1.00 96.44 98 ALA A CA 1
ATOM 794 C C . ALA A 1 98 ? -12.717 1.580 10.336 1.00 96.44 98 ALA A C 1
ATOM 796 O O . ALA A 1 98 ? -11.578 1.175 10.582 1.00 96.44 98 ALA A O 1
ATOM 797 N N . GLU A 1 99 ? -13.059 2.121 9.175 1.00 96.94 99 GLU A N 1
ATOM 798 C CA . GLU A 1 99 ? -12.119 2.320 8.085 1.00 96.94 99 GLU A CA 1
ATOM 799 C C . GLU A 1 99 ? -12.247 3.728 7.520 1.00 96.94 99 GLU A C 1
ATOM 801 O O . GLU A 1 99 ? -13.342 4.278 7.398 1.00 96.94 99 GLU A O 1
ATOM 806 N N . GLN A 1 100 ? -11.108 4.309 7.163 1.00 98.00 100 GLN A N 1
ATOM 807 C CA . GLN A 1 100 ? -11.031 5.588 6.472 1.00 98.00 100 GLN A CA 1
ATOM 808 C C . GLN A 1 100 ? -10.077 5.441 5.299 1.00 98.00 100 GLN A C 1
ATOM 810 O O . GLN A 1 100 ? -9.001 4.852 5.428 1.00 98.00 100 GLN A O 1
ATOM 815 N N . SER A 1 101 ? -10.469 5.958 4.139 1.00 97.38 101 SER A N 1
ATOM 816 C CA . SER A 1 101 ? -9.699 5.789 2.911 1.00 97.38 101 SER A CA 1
ATOM 817 C C . SER A 1 101 ? -9.559 7.075 2.112 1.00 97.38 101 SER A C 1
ATOM 819 O O . SER A 1 101 ? -10.396 7.975 2.178 1.00 97.38 101 SER A O 1
ATOM 821 N N . ALA A 1 102 ? -8.467 7.155 1.356 1.00 97.00 102 ALA A N 1
ATOM 822 C CA . ALA A 1 102 ? -8.224 8.219 0.398 1.00 97.00 102 ALA A CA 1
ATOM 823 C C . ALA A 1 102 ? -7.381 7.718 -0.778 1.00 97.00 102 ALA A C 1
ATOM 825 O O . ALA A 1 102 ? -6.461 6.910 -0.622 1.00 97.00 102 ALA A O 1
ATOM 826 N N . GLU A 1 103 ? -7.659 8.255 -1.964 1.00 94.94 103 GLU A N 1
ATOM 827 C CA . GLU A 1 103 ? -6.766 8.138 -3.113 1.00 94.94 103 GLU A CA 1
ATOM 828 C C . GLU A 1 103 ? -5.755 9.289 -3.098 1.00 94.94 103 GLU A C 1
ATOM 830 O O . GLU A 1 103 ? -6.121 10.466 -3.042 1.00 94.94 103 GLU A O 1
ATOM 835 N N . CYS A 1 104 ? -4.468 8.958 -3.171 1.00 89.19 104 CYS A N 1
ATOM 836 C CA . CYS A 1 104 ? -3.416 9.941 -3.354 1.00 89.19 104 CYS A CA 1
ATOM 837 C C . CYS A 1 104 ? -3.389 10.388 -4.822 1.00 89.19 104 CYS A C 1
ATOM 839 O O . CYS A 1 104 ? -3.017 9.627 -5.718 1.00 89.19 104 CYS A O 1
ATOM 841 N N . GLY A 1 105 ? -3.772 11.642 -5.074 1.00 81.81 105 GLY A N 1
ATOM 842 C CA . GLY A 1 105 ? -3.827 12.196 -6.432 1.00 81.81 105 GLY A CA 1
ATOM 843 C C . GLY A 1 105 ? -2.458 12.372 -7.107 1.00 81.81 105 GLY A C 1
ATOM 844 O O . GLY A 1 105 ? -2.390 12.502 -8.333 1.00 81.81 105 GLY A O 1
ATOM 845 N N . GLN A 1 106 ? -1.368 12.374 -6.334 1.00 90.12 106 GLN A N 1
ATOM 846 C CA . GLN A 1 106 ? 0.006 12.500 -6.824 1.00 90.12 106 GLN A CA 1
ATOM 847 C C . GLN A 1 106 ? 0.781 11.193 -6.639 1.00 90.12 106 GLN A C 1
ATOM 849 O O . GLN A 1 106 ? 0.432 10.354 -5.815 1.00 90.12 106 GLN A O 1
ATOM 854 N N . ALA A 1 107 ? 1.827 11.006 -7.444 1.00 93.69 107 ALA A N 1
ATOM 855 C CA . ALA A 1 107 ? 2.712 9.863 -7.285 1.00 93.69 107 ALA A CA 1
ATOM 856 C C . ALA A 1 107 ? 3.663 10.110 -6.105 1.00 93.69 107 ALA A C 1
ATOM 858 O O . ALA A 1 107 ? 4.310 11.155 -6.061 1.00 93.69 107 ALA A O 1
ATOM 859 N N . ALA A 1 108 ? 3.746 9.157 -5.183 1.00 94.56 108 ALA A N 1
ATOM 860 C CA . ALA A 1 108 ? 4.537 9.236 -3.959 1.00 94.56 108 ALA A CA 1
ATOM 861 C C . ALA A 1 108 ? 5.081 7.852 -3.580 1.00 94.56 108 ALA A C 1
ATOM 863 O O . ALA A 1 108 ? 4.600 6.819 -4.053 1.00 94.56 108 ALA A O 1
ATOM 864 N N . THR A 1 109 ? 6.096 7.827 -2.732 1.00 94.38 109 THR A N 1
ATOM 865 C CA . THR A 1 109 ? 6.585 6.612 -2.072 1.00 94.38 109 THR A CA 1
ATOM 866 C C . THR A 1 109 ? 5.774 6.331 -0.802 1.00 94.38 109 THR A C 1
ATOM 868 O O . THR A 1 109 ? 5.184 7.252 -0.230 1.00 94.38 109 THR A O 1
ATOM 871 N N . PRO A 1 110 ? 5.756 5.087 -0.287 1.00 92.50 110 PRO A N 1
ATOM 872 C CA . PRO A 1 110 ? 5.104 4.787 0.985 1.00 92.50 110 PRO A CA 1
ATOM 873 C C . PRO A 1 110 ? 5.585 5.667 2.147 1.00 92.50 110 PRO A C 1
ATOM 875 O O . PRO A 1 110 ? 4.769 6.084 2.964 1.00 92.50 110 PRO A O 1
ATOM 878 N N . ASN A 1 111 ? 6.870 6.023 2.214 1.00 91.56 111 ASN A N 1
ATOM 879 C CA . ASN A 1 111 ? 7.384 6.873 3.295 1.00 91.56 111 ASN A CA 1
ATOM 880 C C . ASN A 1 111 ? 6.816 8.299 3.247 1.00 91.56 111 ASN A C 1
ATOM 882 O O . ASN A 1 111 ? 6.490 8.863 4.291 1.00 91.56 111 ASN A O 1
ATOM 886 N N . GLU A 1 112 ? 6.626 8.860 2.053 1.00 93.56 112 GLU A N 1
ATOM 887 C CA . GLU A 1 112 ? 6.037 10.195 1.868 1.00 93.56 112 GLU A CA 1
ATOM 888 C C . GLU A 1 112 ? 4.542 10.241 2.228 1.00 93.56 112 GLU A C 1
ATOM 890 O O . GLU A 1 112 ? 3.997 11.311 2.474 1.00 93.56 112 GLU A O 1
ATOM 895 N N . LEU A 1 113 ? 3.875 9.085 2.309 1.00 94.06 113 LEU A N 1
ATOM 896 C CA . LEU A 1 113 ? 2.455 8.972 2.660 1.00 94.06 113 LEU A CA 1
ATOM 897 C C . LEU A 1 113 ? 2.197 8.818 4.168 1.00 94.06 113 LEU A C 1
ATOM 899 O O . LEU A 1 113 ? 1.073 8.516 4.566 1.00 94.06 113 LEU A O 1
ATOM 903 N N . THR A 1 114 ? 3.214 9.022 5.008 1.00 92.88 114 THR A N 1
ATOM 904 C CA . THR A 1 114 ? 3.103 8.884 6.471 1.00 92.88 114 THR A CA 1
ATOM 905 C C . THR A 1 114 ? 2.055 9.821 7.065 1.00 92.88 114 THR A C 1
ATOM 907 O O . THR A 1 114 ? 1.180 9.361 7.794 1.00 92.88 114 THR A O 1
ATOM 910 N N . ASP A 1 115 ? 2.075 11.103 6.697 1.00 93.94 115 ASP A N 1
ATOM 911 C CA . ASP A 1 115 ? 1.124 12.081 7.237 1.00 93.94 115 ASP A CA 1
ATOM 912 C C . ASP A 1 115 ? -0.320 11.741 6.846 1.00 93.94 115 ASP A C 1
ATOM 914 O O . ASP A 1 115 ? -1.212 11.760 7.692 1.00 93.94 115 ASP A O 1
ATOM 918 N N . LEU A 1 116 ? -0.539 11.332 5.590 1.00 95.19 116 LEU A N 1
ATOM 919 C CA . LEU A 1 116 ? -1.853 10.897 5.109 1.00 95.19 116 LEU A CA 1
ATOM 920 C C . LEU A 1 116 ? -2.351 9.660 5.867 1.00 95.19 116 LEU A C 1
ATOM 922 O O . LEU A 1 116 ? -3.514 9.607 6.258 1.00 95.19 116 LEU A O 1
ATOM 926 N N . ARG A 1 117 ? -1.488 8.658 6.079 1.00 94.88 117 ARG A N 1
ATOM 927 C CA . ARG A 1 117 ? -1.841 7.459 6.855 1.00 94.88 117 ARG A CA 1
ATOM 928 C C . ARG A 1 117 ? -2.277 7.825 8.270 1.00 94.88 117 ARG A C 1
ATOM 930 O O . ARG A 1 117 ? -3.343 7.393 8.702 1.00 94.88 117 ARG A O 1
ATOM 937 N N . ASN A 1 118 ? -1.484 8.647 8.950 1.00 94.62 118 ASN A N 1
ATOM 938 C CA . ASN A 1 118 ? -1.757 9.061 10.322 1.00 94.62 118 ASN A CA 1
ATOM 939 C C . ASN A 1 118 ? -3.058 9.869 10.412 1.00 94.62 118 ASN A C 1
ATOM 941 O O . ASN A 1 118 ? -3.860 9.651 11.317 1.00 94.62 118 ASN A O 1
ATOM 945 N N . GLU A 1 119 ? -3.312 10.753 9.445 1.00 96.38 119 GLU A N 1
ATOM 946 C CA . GLU A 1 119 ? -4.567 11.499 9.363 1.00 96.38 119 GLU A CA 1
ATOM 947 C C . GLU A 1 119 ? -5.778 10.568 9.195 1.00 96.38 119 GLU A C 1
ATOM 949 O O . GLU A 1 119 ? -6.784 10.730 9.890 1.00 96.38 119 GLU A O 1
ATOM 954 N N . LEU A 1 120 ? -5.692 9.575 8.303 1.00 96.94 120 LEU A N 1
ATOM 955 C CA . LEU A 1 120 ? -6.766 8.600 8.095 1.00 96.94 120 LEU A CA 1
ATOM 956 C C . LEU A 1 120 ? -7.017 7.756 9.350 1.00 96.94 120 LEU A C 1
ATOM 958 O O . LEU A 1 120 ? -8.175 7.563 9.718 1.00 96.94 120 LEU A O 1
ATOM 962 N N . MET A 1 121 ? -5.964 7.301 10.034 1.00 96.38 121 MET A N 1
ATOM 963 C CA . MET A 1 121 ? -6.113 6.546 11.282 1.00 96.38 121 MET A CA 1
ATOM 964 C C . MET A 1 121 ? -6.758 7.397 12.375 1.00 96.38 121 MET A C 1
ATOM 966 O O . MET A 1 121 ? -7.700 6.954 13.025 1.00 96.38 121 MET A O 1
ATOM 970 N N . GLN A 1 122 ? -6.342 8.657 12.516 1.00 96.44 122 GLN A N 1
ATOM 971 C CA . GLN A 1 122 ? -6.946 9.569 13.484 1.00 96.44 122 GLN A CA 1
ATOM 972 C C . GLN A 1 122 ? -8.434 9.814 13.202 1.00 96.44 122 GLN A C 1
ATOM 974 O O . GLN A 1 122 ? -9.231 9.946 14.130 1.00 96.44 122 GLN A O 1
ATOM 979 N N . ARG A 1 123 ? -8.838 9.867 11.927 1.00 97.19 123 ARG A N 1
ATOM 980 C CA . ARG A 1 123 ? -10.258 9.932 11.556 1.00 97.19 123 ARG A CA 1
ATOM 981 C C . ARG A 1 123 ? -10.988 8.639 11.922 1.00 97.19 123 ARG A C 1
ATOM 983 O O . ARG A 1 123 ? -12.063 8.728 12.500 1.00 97.19 123 ARG A O 1
ATOM 990 N N . ALA A 1 124 ? -10.393 7.470 11.672 1.00 96.19 124 ALA A N 1
ATOM 991 C CA . ALA A 1 124 ? -10.978 6.184 12.057 1.00 96.19 124 ALA A CA 1
ATOM 992 C C . ALA A 1 124 ? -11.136 6.057 13.585 1.00 96.19 124 ALA A C 1
ATOM 994 O O . ALA A 1 124 ? -12.135 5.521 14.057 1.00 96.19 124 ALA A O 1
ATOM 995 N N . HIS A 1 125 ? -10.206 6.614 14.368 1.00 96.25 125 HIS A N 1
ATOM 996 C CA . HIS A 1 125 ? -10.329 6.707 15.829 1.00 96.25 125 HIS A CA 1
ATOM 997 C C . HIS A 1 125 ? -11.519 7.548 16.276 1.00 96.25 125 HIS A C 1
ATOM 999 O O . HIS A 1 125 ? -12.141 7.225 17.283 1.00 96.25 125 HIS A O 1
ATOM 1005 N N . ASN A 1 126 ? -11.854 8.613 15.546 1.00 96.19 126 ASN A N 1
ATOM 1006 C CA . ASN A 1 126 ? -12.988 9.471 15.897 1.00 96.19 126 ASN A CA 1
ATOM 1007 C C . ASN A 1 126 ? -14.341 8.763 15.708 1.00 96.19 126 ASN A C 1
ATOM 1009 O O . ASN A 1 126 ? -15.328 9.176 16.317 1.00 96.19 126 ASN A O 1
ATOM 1013 N N . ASP A 1 127 ? -14.380 7.696 14.906 1.00 94.75 127 ASP A N 1
ATOM 1014 C CA . ASP A 1 127 ? -15.584 6.906 14.637 1.00 94.75 127 ASP A CA 1
ATOM 1015 C C . ASP A 1 127 ? -15.795 5.772 15.657 1.00 94.75 127 ASP A C 1
ATOM 1017 O O . ASP A 1 127 ? -16.817 5.079 15.620 1.00 94.75 127 ASP A O 1
ATOM 1021 N N . VAL A 1 128 ? -14.844 5.555 16.574 1.00 95.06 128 VAL A N 1
ATOM 1022 C CA . VAL A 1 128 ? -14.857 4.421 17.506 1.00 95.06 128 VAL A CA 1
ATOM 1023 C C . VAL A 1 128 ? -14.587 4.835 18.949 1.00 95.06 128 VAL A C 1
ATOM 1025 O O . VAL A 1 128 ? -14.043 5.893 19.250 1.00 95.06 128 VAL A O 1
ATOM 1028 N N . ASN A 1 129 ? -14.940 3.960 19.892 1.00 93.94 129 ASN A N 1
ATOM 1029 C CA . ASN A 1 129 ? -14.434 4.080 21.252 1.00 93.94 129 ASN A CA 1
ATOM 1030 C C . ASN A 1 129 ? -12.985 3.578 21.300 1.00 93.94 129 ASN A C 1
ATOM 1032 O O . ASN A 1 129 ? -12.743 2.382 21.144 1.00 93.94 129 ASN A O 1
ATOM 1036 N N . VAL A 1 130 ? -12.043 4.478 21.590 1.00 92.62 130 VAL A N 1
ATOM 1037 C CA . VAL A 1 130 ? -10.597 4.194 21.650 1.00 92.62 130 VAL A CA 1
ATOM 1038 C C . VAL A 1 130 ? -10.252 3.033 22.594 1.00 92.62 130 VAL A C 1
ATOM 1040 O O . VAL A 1 130 ? -9.304 2.296 22.352 1.00 92.62 130 VAL A O 1
ATOM 1043 N N . ARG A 1 131 ? -11.049 2.797 23.646 1.00 94.06 131 ARG A N 1
ATOM 1044 C CA . ARG A 1 131 ? -10.826 1.672 24.575 1.00 94.06 131 ARG A CA 1
ATOM 1045 C C . ARG A 1 131 ? -11.065 0.299 23.952 1.00 94.06 131 ARG A C 1
ATOM 1047 O O . ARG A 1 131 ? -10.581 -0.689 24.486 1.00 94.06 131 ARG A O 1
ATOM 1054 N N . HIS A 1 132 ? -11.843 0.236 22.875 1.00 95.56 132 HIS A N 1
ATOM 1055 C CA . HIS A 1 132 ? -12.148 -1.013 22.187 1.00 95.56 132 HIS A CA 1
ATOM 1056 C C . HIS A 1 132 ? -11.086 -1.372 21.143 1.00 95.56 132 HIS A C 1
ATOM 1058 O O . HIS A 1 132 ? -11.142 -2.470 20.593 1.00 95.56 132 HIS A O 1
ATOM 1064 N N . ILE A 1 133 ? -10.152 -0.469 20.835 1.00 94.88 133 ILE A N 1
ATOM 1065 C CA . ILE A 1 133 ? -9.134 -0.694 19.809 1.00 94.88 133 ILE A CA 1
ATOM 1066 C C . ILE A 1 133 ? -8.189 -1.800 20.276 1.00 94.88 133 ILE A C 1
ATOM 1068 O O . ILE A 1 133 ? -7.655 -1.748 21.383 1.00 94.88 133 ILE A O 1
ATOM 1072 N N . TRP A 1 134 ? -7.992 -2.808 19.428 1.00 92.94 134 TRP A N 1
ATOM 1073 C CA . TRP A 1 134 ? -7.084 -3.922 19.715 1.00 92.94 134 TRP A CA 1
ATOM 1074 C C . TRP A 1 134 ? -6.068 -4.189 18.601 1.00 92.94 134 TRP A C 1
ATOM 1076 O O . TRP A 1 134 ? -5.068 -4.848 18.868 1.00 92.94 134 TRP A O 1
ATOM 1086 N N . ASP A 1 135 ? -6.316 -3.707 17.380 1.00 93.62 135 ASP A N 1
ATOM 1087 C CA . ASP A 1 135 ? -5.378 -3.793 16.257 1.00 93.62 135 ASP A CA 1
ATOM 1088 C C . ASP A 1 135 ? -5.587 -2.613 15.300 1.00 93.62 135 ASP A C 1
ATOM 1090 O O . ASP A 1 135 ? -6.707 -2.123 15.112 1.00 93.62 135 ASP A O 1
ATOM 1094 N N . GLU A 1 136 ? -4.495 -2.176 14.688 1.00 95.25 136 GLU A N 1
ATOM 1095 C CA . GLU A 1 136 ? -4.433 -1.037 13.781 1.00 95.25 136 GLU A CA 1
ATOM 1096 C C . GLU A 1 136 ? -3.489 -1.364 12.640 1.00 95.25 136 GLU A C 1
ATOM 1098 O O . GLU A 1 136 ? -2.348 -1.785 12.841 1.00 95.25 136 GLU A O 1
ATOM 1103 N N . TYR A 1 137 ? -3.960 -1.164 11.418 1.00 96.50 137 TYR A N 1
ATOM 1104 C CA . TYR A 1 137 ? -3.150 -1.443 10.247 1.00 96.50 137 TYR A CA 1
ATOM 1105 C C . TYR A 1 137 ? -3.574 -0.587 9.066 1.00 96.50 137 TYR A C 1
ATOM 1107 O O . TYR A 1 137 ? -4.687 -0.059 8.996 1.00 96.50 137 TYR A O 1
ATOM 1115 N N . TYR A 1 138 ? -2.665 -0.463 8.111 1.00 97.25 138 TYR A N 1
ATOM 1116 C CA . TYR A 1 138 ? -2.901 0.232 6.861 1.00 97.25 138 TYR A CA 1
ATOM 1117 C C . TYR A 1 138 ? -2.867 -0.762 5.717 1.00 97.25 138 TYR A C 1
ATOM 1119 O O . TYR A 1 138 ? -2.064 -1.688 5.708 1.00 97.25 138 TYR A O 1
ATOM 1127 N N . VAL A 1 139 ? -3.699 -0.527 4.715 1.00 97.75 139 VAL A N 1
ATOM 1128 C CA . VAL A 1 139 ? -3.647 -1.229 3.437 1.00 97.75 139 VAL A CA 1
ATOM 1129 C C . VAL A 1 139 ? -3.438 -0.186 2.358 1.00 97.75 139 VAL A C 1
ATOM 1131 O O . VAL A 1 139 ? -4.240 0.734 2.191 1.00 97.75 139 VAL A O 1
ATOM 1134 N N . MET A 1 140 ? -2.343 -0.320 1.623 1.00 97.38 140 MET A N 1
ATOM 1135 C CA . MET A 1 140 ? -1.958 0.586 0.553 1.00 97.38 140 MET A CA 1
ATOM 1136 C C . MET A 1 140 ? -1.953 -0.174 -0.763 1.00 97.38 140 MET A C 1
ATOM 1138 O O . MET A 1 140 ? -1.135 -1.062 -0.977 1.00 97.38 140 MET A O 1
ATOM 1142 N N . ARG A 1 141 ? -2.866 0.177 -1.666 1.00 97.56 141 ARG A N 1
ATOM 1143 C CA . ARG A 1 141 ? -2.954 -0.430 -2.994 1.00 97.56 141 ARG A CA 1
ATOM 1144 C C . ARG A 1 141 ? -2.346 0.492 -4.037 1.00 97.56 141 ARG A C 1
ATOM 1146 O O . ARG A 1 141 ? -2.736 1.654 -4.136 1.00 97.56 141 ARG A O 1
ATOM 1153 N N . VAL A 1 142 ? -1.459 -0.043 -4.866 1.00 96.56 142 VAL A N 1
ATOM 1154 C CA . VAL A 1 142 ? -0.943 0.660 -6.046 1.00 96.56 142 VAL A CA 1
ATOM 1155 C C . VAL A 1 142 ? -2.042 0.751 -7.109 1.00 96.56 142 VAL A C 1
ATOM 1157 O O . VAL A 1 142 ? -2.635 -0.261 -7.486 1.00 96.56 142 VAL A O 1
ATOM 1160 N N . MET A 1 143 ? -2.309 1.949 -7.628 1.00 92.56 143 MET A N 1
ATOM 1161 C CA . MET A 1 143 ? -3.446 2.208 -8.523 1.00 92.56 143 MET A CA 1
ATOM 1162 C C . MET A 1 143 ? -3.080 2.127 -10.011 1.00 92.56 143 MET A C 1
ATOM 1164 O O . MET A 1 143 ? -3.449 1.160 -10.688 1.00 92.56 143 MET A O 1
ATOM 1168 N N . LYS A 1 144 ? -2.413 3.158 -10.538 1.00 74.12 144 LYS A N 1
ATOM 1169 C CA . LYS A 1 144 ? -1.840 3.259 -11.889 1.00 74.12 144 LYS A CA 1
ATOM 1170 C C . LYS A 1 144 ? -1.066 4.568 -12.017 1.00 74.12 144 LYS A C 1
ATOM 1172 O O . LYS A 1 144 ? -1.550 5.572 -11.453 1.00 74.12 144 LYS A O 1
#

pLDDT: mean 88.31, std 12.16, range [53.91, 98.19]